Protein AF-A0A964B7C8-F1 (afdb_monomer_lite)

Sequence (132 aa):
MNDRGYSPARTQGLTTYWWHPAGACVRVVTAQGRYKTVQSTAATDCGKSASTSAAPAAAPAATVSRATPTLDEQVCLQAVTAKTNNPDVVLLTGTETSQANTAVYVGVGPQHAKWRCLVSKGRVAEVMSMAN

pLDDT: mean 73.79, std 14.77, range [31.39, 88.56]

Secondary structure (DSSP, 8-state):
----SPEEEEEETTEEEEEETTTEEEEEEEETTEEEEEEEE-GGGGT-------------------SS--HHHHHHHHHHHHHHT-S-EEEEEEEEE-SS-EEEEEEETTTTEEEEEEEETTEEEEEEE---

Structure (mmCIF, N/CA/C/O backbone):
data_AF-A0A964B7C8-F1
#
_entry.id   AF-A0A964B7C8-F1
#
loop_
_atom_site.group_PDB
_atom_site.id
_atom_site.type_symbol
_atom_site.label_atom_id
_atom_site.label_alt_id
_atom_site.label_comp_id
_atom_site.label_asym_id
_atom_site.label_entity_id
_atom_site.label_seq_id
_atom_site.pdbx_PDB_ins_code
_atom_site.Cartn_x
_atom_site.Cartn_y
_atom_site.Cartn_z
_atom_site.occupancy
_atom_site.B_iso_or_equiv
_atom_site.auth_seq_id
_atom_site.auth_comp_id
_atom_site.auth_asym_id
_atom_site.auth_atom_id
_atom_site.pdbx_PDB_model_num
ATOM 1 N N . MET A 1 1 ? -12.400 24.626 -14.223 1.00 44.28 1 MET A N 1
ATOM 2 C CA . MET A 1 1 ? -12.965 23.326 -13.801 1.00 44.28 1 MET A CA 1
ATOM 3 C C . MET A 1 1 ? -11.846 22.313 -13.942 1.00 44.28 1 MET A C 1
ATOM 5 O O . MET A 1 1 ? -11.394 22.108 -15.056 1.00 44.28 1 MET A O 1
ATOM 9 N N . ASN A 1 2 ? -11.279 21.822 -12.837 1.00 45.22 2 ASN A N 1
ATOM 10 C CA . ASN A 1 2 ? -10.066 21.004 -12.903 1.00 45.22 2 ASN A CA 1
ATOM 11 C C . ASN A 1 2 ? -10.390 19.622 -13.471 1.00 45.22 2 ASN A C 1
ATOM 13 O O . ASN A 1 2 ? -10.997 18.799 -12.785 1.00 45.22 2 ASN A O 1
ATOM 17 N N . ASP A 1 3 ? -9.936 19.396 -14.699 1.00 48.69 3 ASP A N 1
ATOM 18 C CA . ASP A 1 3 ? -9.799 18.100 -15.350 1.00 48.69 3 ASP A CA 1
ATOM 19 C C . ASP A 1 3 ? -8.897 17.207 -14.488 1.00 48.69 3 ASP A C 1
ATOM 21 O O . ASP A 1 3 ? -7.683 17.138 -14.653 1.00 48.69 3 ASP A O 1
ATOM 25 N N . ARG A 1 4 ? -9.477 16.526 -13.495 1.00 65.00 4 ARG A N 1
ATOM 26 C CA . ARG A 1 4 ? -8.761 15.522 -12.693 1.00 65.00 4 ARG A CA 1
ATOM 27 C C . ARG A 1 4 ? -8.496 14.235 -13.492 1.00 65.00 4 ARG A C 1
ATOM 29 O O . ARG A 1 4 ? -8.253 13.201 -12.886 1.00 65.00 4 ARG A O 1
ATOM 36 N N . GLY A 1 5 ? -8.612 14.276 -14.824 1.00 77.12 5 GLY A N 1
ATOM 37 C CA . GLY A 1 5 ? -8.456 13.128 -15.719 1.00 77.12 5 GLY A CA 1
ATOM 38 C C . GLY A 1 5 ? -9.566 12.079 -15.601 1.00 77.12 5 GLY A C 1
ATOM 39 O O . GLY A 1 5 ? -9.451 11.003 -16.179 1.00 77.12 5 GLY A O 1
ATOM 40 N N . TYR A 1 6 ? -10.628 12.354 -14.840 1.00 78.50 6 TYR A N 1
ATOM 41 C CA . TYR A 1 6 ? -11.765 11.450 -14.691 1.00 78.50 6 TYR A CA 1
ATOM 42 C C . TYR A 1 6 ? -12.816 11.754 -15.756 1.00 78.50 6 TYR A C 1
ATOM 44 O O . TYR A 1 6 ? -13.402 12.833 -15.779 1.00 78.50 6 TYR A O 1
ATOM 52 N N . SER A 1 7 ? -13.082 10.766 -16.603 1.00 83.62 7 SER A N 1
ATOM 53 C CA . SER A 1 7 ? -14.142 10.792 -17.610 1.00 83.62 7 SER A C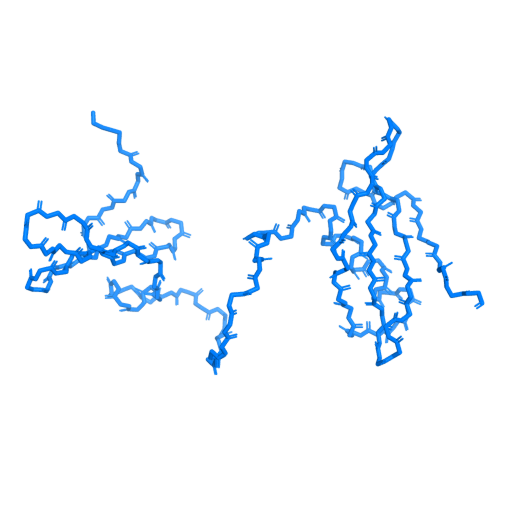A 1
ATOM 54 C C . SER A 1 7 ? -15.376 10.030 -17.107 1.00 83.62 7 SER A C 1
ATOM 56 O O . SER A 1 7 ? -15.226 9.034 -16.393 1.00 83.62 7 SER A O 1
ATOM 58 N N . PRO A 1 8 ? -16.604 10.470 -17.425 1.00 83.06 8 PRO A N 1
ATOM 59 C CA . PRO A 1 8 ? -17.805 9.734 -17.048 1.00 83.06 8 PRO A CA 1
ATOM 60 C C . PRO A 1 8 ? -17.839 8.393 -17.792 1.00 83.06 8 PRO A C 1
ATOM 62 O O . PRO A 1 8 ? -17.787 8.352 -19.018 1.00 83.06 8 PRO A O 1
ATOM 65 N N . ALA A 1 9 ? -17.907 7.291 -17.044 1.00 86.44 9 ALA A N 1
ATOM 66 C CA . ALA A 1 9 ? -17.915 5.940 -17.601 1.00 86.44 9 ALA A CA 1
ATOM 67 C C . ALA A 1 9 ? -19.342 5.424 -17.801 1.00 86.44 9 ALA A C 1
ATOM 69 O O . ALA A 1 9 ? -19.691 4.933 -18.871 1.00 86.44 9 ALA A O 1
ATOM 70 N N . ARG A 1 10 ? -20.172 5.539 -16.759 1.00 82.69 10 ARG A N 1
ATOM 71 C CA . ARG A 1 10 ? -21.593 5.174 -16.796 1.00 82.69 10 ARG A CA 1
ATOM 72 C C . ARG A 1 10 ? -22.361 5.839 -15.668 1.00 82.69 10 ARG A C 1
ATOM 74 O O . ARG A 1 10 ? -21.793 6.147 -14.625 1.00 82.69 10 ARG A O 1
ATOM 81 N N . THR A 1 11 ? -23.669 5.948 -15.835 1.00 84.62 11 THR A N 1
ATOM 82 C CA . THR A 1 11 ? -24.572 6.436 -14.790 1.00 84.62 11 THR A CA 1
ATOM 83 C C . THR A 1 11 ? -25.708 5.442 -14.615 1.00 84.62 11 THR A C 1
ATOM 85 O O . THR A 1 11 ? -26.269 4.954 -15.593 1.00 84.62 11 THR A O 1
ATOM 88 N N . GLN A 1 12 ? -26.035 5.115 -13.370 1.00 81.12 12 GLN A N 1
ATOM 89 C CA . GLN A 1 12 ? -27.144 4.242 -13.008 1.00 81.12 12 GLN A CA 1
ATOM 90 C C . GLN A 1 12 ? -27.974 4.884 -11.909 1.00 81.12 12 GLN A C 1
ATOM 92 O O . GLN A 1 12 ? -27.571 4.926 -10.743 1.00 81.12 12 GLN A O 1
ATOM 97 N N . GLY A 1 13 ? -29.148 5.381 -12.295 1.00 84.94 13 GLY A N 1
ATOM 98 C CA . GLY A 1 13 ? -30.020 6.134 -11.404 1.00 84.94 13 GLY A CA 1
ATOM 99 C C . GLY A 1 13 ? -29.265 7.303 -10.779 1.00 84.94 13 GLY A C 1
ATOM 100 O O . GLY A 1 13 ? -28.790 8.192 -11.477 1.00 84.94 13 GLY A O 1
ATOM 101 N N . LEU A 1 14 ? -29.116 7.261 -9.458 1.00 82.81 14 LEU A N 1
ATOM 102 C CA . LEU A 1 14 ? -28.427 8.283 -8.671 1.00 82.81 14 LEU A CA 1
ATOM 103 C C . LEU A 1 14 ? -26.906 8.070 -8.530 1.00 82.81 14 LEU A C 1
ATOM 105 O O . LEU A 1 14 ? -26.237 8.855 -7.852 1.00 82.81 14 LEU A O 1
ATOM 109 N N . THR A 1 15 ? -26.355 7.009 -9.122 1.00 84.88 15 THR A N 1
ATOM 110 C CA . THR A 1 15 ? -24.927 6.675 -9.040 1.00 84.88 15 THR A CA 1
ATOM 111 C C . THR A 1 15 ? -24.227 6.985 -10.355 1.00 84.88 15 THR A C 1
ATOM 113 O O . THR A 1 15 ? -24.560 6.401 -11.384 1.00 84.88 15 THR A O 1
ATOM 116 N N . THR A 1 16 ? -23.209 7.837 -10.318 1.00 88.44 16 THR A N 1
ATOM 117 C CA . THR A 1 16 ? -22.338 8.124 -11.463 1.00 88.44 16 THR A CA 1
ATOM 118 C C . THR A 1 16 ? -20.983 7.469 -11.252 1.00 88.44 16 THR A C 1
ATOM 120 O O . THR A 1 16 ? -20.347 7.651 -10.215 1.00 88.44 16 THR A O 1
ATOM 123 N N . TYR A 1 17 ? -20.527 6.718 -12.242 1.00 87.06 17 TYR A N 1
ATOM 124 C CA . TYR A 1 17 ? -19.226 6.072 -12.261 1.00 87.06 17 TYR A CA 1
ATOM 125 C C . TYR A 1 17 ? -18.275 6.869 -13.145 1.00 87.06 17 TYR A C 1
ATOM 127 O O . TYR A 1 17 ? -18.610 7.247 -14.270 1.00 87.06 17 TYR A O 1
ATOM 135 N N . TRP A 1 18 ? -17.073 7.084 -12.635 1.00 88.19 18 TRP A N 1
ATOM 136 C CA . TRP A 1 18 ? -16.031 7.880 -13.259 1.00 88.19 18 TRP A CA 1
ATOM 137 C C . TRP A 1 18 ? -14.788 7.026 -13.460 1.00 88.19 18 TRP A C 1
ATOM 139 O O . TRP A 1 18 ? -14.328 6.362 -12.531 1.00 88.19 18 TRP A O 1
ATOM 149 N N . TRP A 1 19 ? -14.242 7.064 -14.670 1.00 88.25 19 TRP A N 1
ATOM 150 C CA . TRP A 1 19 ? -13.052 6.328 -15.065 1.00 88.25 19 TRP A CA 1
ATOM 151 C C . TRP A 1 19 ? -11.861 7.256 -15.249 1.00 88.25 19 TRP A C 1
ATOM 153 O O . TRP A 1 19 ? -11.948 8.264 -15.952 1.00 88.25 19 TRP A O 1
ATOM 163 N N . HIS A 1 20 ? -10.732 6.860 -14.677 1.00 86.88 20 HIS A N 1
ATOM 164 C CA . HIS A 1 20 ? -9.444 7.499 -14.880 1.00 86.88 20 HIS A CA 1
ATOM 165 C C . HIS A 1 20 ?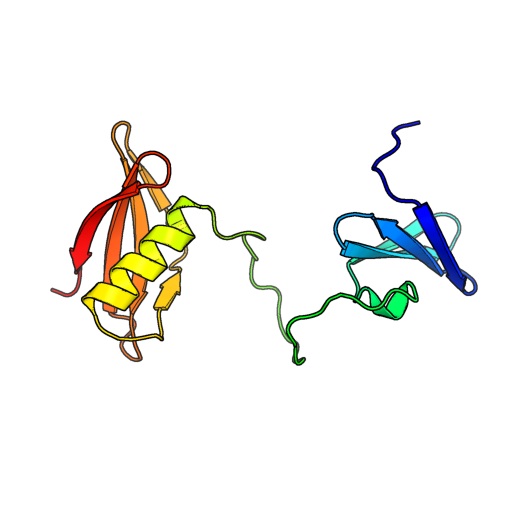 -8.541 6.620 -15.757 1.00 86.88 20 HIS A C 1
ATOM 167 O O . HIS A 1 20 ? -8.452 5.412 -15.517 1.00 86.88 20 HIS A O 1
ATOM 173 N N . PRO A 1 21 ? -7.789 7.195 -16.714 1.00 78.44 21 PRO A N 1
ATOM 174 C CA . PRO A 1 21 ? -6.915 6.437 -17.612 1.00 78.44 21 PRO A CA 1
ATOM 175 C C . PRO A 1 21 ? -5.801 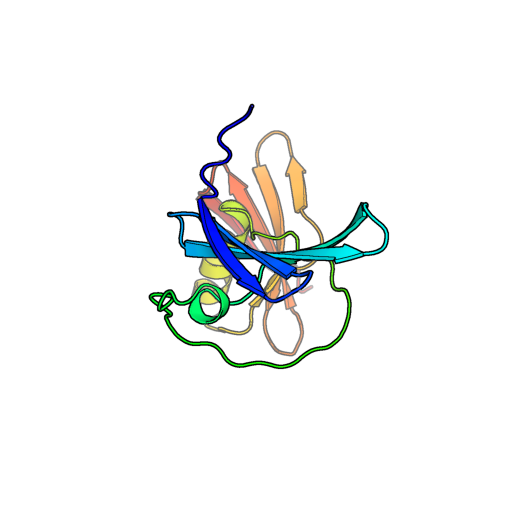5.665 -16.891 1.00 78.44 21 PRO A C 1
ATOM 177 O O . PRO A 1 21 ? -5.334 4.661 -17.412 1.00 78.44 21 PRO A O 1
ATOM 180 N N . ALA A 1 22 ? -5.420 6.070 -15.674 1.00 77.75 22 ALA A N 1
ATOM 181 C CA . ALA A 1 22 ? -4.466 5.328 -14.837 1.00 77.75 22 ALA A CA 1
ATOM 182 C C . ALA A 1 22 ? -5.016 4.005 -14.255 1.00 77.75 22 ALA A C 1
ATOM 184 O O . ALA A 1 22 ? -4.352 3.386 -13.430 1.00 77.75 22 ALA A O 1
ATOM 185 N N . GLY A 1 23 ? -6.224 3.578 -14.639 1.00 78.44 23 GLY A N 1
ATOM 186 C CA . GLY A 1 23 ? -6.799 2.306 -14.200 1.00 78.44 23 GLY A CA 1
ATOM 187 C C . GLY A 1 23 ? -7.716 2.400 -12.978 1.00 78.44 23 GLY A C 1
ATOM 188 O O . GLY A 1 23 ? -8.026 1.376 -12.376 1.00 78.44 23 GLY A O 1
ATOM 189 N N . ALA A 1 24 ? -8.150 3.605 -12.592 1.00 83.31 24 ALA A N 1
ATOM 190 C CA . ALA A 1 24 ? -8.986 3.812 -11.410 1.00 83.31 24 ALA A CA 1
ATOM 191 C C . ALA A 1 24 ? -10.456 4.037 -11.789 1.00 83.31 24 ALA A C 1
ATOM 193 O O . ALA A 1 24 ? -10.767 4.854 -12.657 1.00 83.31 24 ALA A O 1
ATOM 194 N N . CYS A 1 25 ? -11.366 3.349 -11.098 1.00 86.75 25 CYS A N 1
ATOM 195 C CA . CYS A 1 25 ? -12.808 3.555 -11.212 1.00 86.75 25 CYS A CA 1
ATOM 196 C C . CYS A 1 25 ? -13.354 4.097 -9.892 1.00 86.75 25 CYS A C 1
ATOM 198 O O . CYS A 1 25 ? -13.022 3.583 -8.827 1.00 86.75 25 CYS A O 1
ATOM 200 N N . VAL A 1 26 ? -14.199 5.124 -9.946 1.00 88.56 26 VAL A N 1
ATOM 201 C CA . VAL A 1 26 ? -14.818 5.743 -8.767 1.00 88.56 26 VAL A CA 1
ATOM 202 C C . VAL A 1 26 ? -16.326 5.786 -8.955 1.00 88.56 26 VAL A C 1
ATOM 204 O O . VAL A 1 26 ? -16.813 6.313 -9.951 1.00 88.56 26 VAL A O 1
ATOM 207 N N . ARG A 1 27 ? -17.079 5.275 -7.979 1.00 87.75 27 ARG A N 1
ATOM 208 C CA . ARG A 1 27 ? -18.536 5.410 -7.917 1.00 87.75 27 ARG A CA 1
ATOM 209 C C . ARG A 1 27 ? -18.918 6.580 -7.019 1.00 87.75 27 ARG A C 1
ATOM 211 O O . ARG A 1 27 ? -18.426 6.701 -5.896 1.00 87.75 27 ARG A O 1
ATOM 218 N N . VAL A 1 28 ? -19.820 7.419 -7.504 1.00 88.00 28 VAL A N 1
ATOM 219 C CA . VAL A 1 28 ? -20.325 8.603 -6.813 1.00 88.00 28 VAL A CA 1
ATOM 220 C C . VAL A 1 28 ? -21.836 8.478 -6.696 1.00 88.00 28 VAL A C 1
ATOM 222 O O . VAL A 1 28 ? -22.549 8.606 -7.684 1.00 88.00 28 VAL A O 1
ATOM 225 N N . VAL A 1 29 ? -22.333 8.221 -5.490 1.00 88.25 29 VAL A N 1
ATOM 226 C CA . VAL A 1 29 ? -23.770 8.167 -5.205 1.00 88.25 29 VAL A CA 1
ATOM 227 C C . VAL A 1 29 ? -24.235 9.549 -4.785 1.00 88.25 29 VAL A C 1
ATOM 229 O O . VAL A 1 29 ? -23.709 10.127 -3.830 1.00 88.25 29 VAL A O 1
ATOM 232 N N . THR A 1 30 ? -25.249 10.062 -5.465 1.00 83.69 30 THR A N 1
ATOM 233 C CA . THR A 1 30 ? -25.944 11.292 -5.089 1.00 83.69 30 THR A CA 1
ATOM 234 C C . THR A 1 30 ? -27.242 10.950 -4.365 1.00 83.69 30 THR A C 1
ATOM 236 O O . THR A 1 30 ? -27.948 10.019 -4.724 1.00 83.69 30 THR A O 1
ATOM 239 N N . ALA A 1 31 ? -27.565 11.648 -3.285 1.00 78.19 31 ALA A N 1
ATOM 240 C CA . ALA A 1 31 ? -28.849 11.509 -2.609 1.00 78.19 31 ALA A CA 1
ATOM 241 C C . ALA A 1 31 ? -29.264 12.872 -2.059 1.00 78.19 31 ALA A C 1
ATOM 243 O O . ALA A 1 31 ? -28.429 13.594 -1.521 1.00 78.19 31 ALA A O 1
ATOM 244 N N . GLN A 1 32 ? -30.542 13.231 -2.215 1.00 71.19 32 GLN A N 1
ATOM 245 C CA . GLN A 1 32 ? -31.090 14.520 -1.761 1.00 71.19 32 GLN A CA 1
ATOM 246 C C . GLN A 1 32 ? -30.282 15.740 -2.259 1.00 71.19 32 GLN A C 1
ATOM 248 O O . GLN A 1 32 ? -30.027 16.683 -1.517 1.00 71.19 32 GLN A O 1
ATOM 253 N N . GLY A 1 33 ? -29.813 15.699 -3.512 1.00 72.62 33 GLY A N 1
ATOM 254 C CA . GLY A 1 33 ? -29.030 16.789 -4.109 1.00 72.62 33 GLY A CA 1
ATOM 255 C C . GLY A 1 33 ? -27.583 16.916 -3.608 1.00 72.62 33 GLY A C 1
ATOM 256 O O . GLY A 1 33 ? -26.917 17.890 -3.948 1.00 72.62 33 GLY A O 1
ATOM 257 N N . ARG A 1 34 ? -27.064 15.955 -2.826 1.00 72.94 34 ARG A N 1
ATOM 258 C CA . ARG A 1 34 ? -25.680 15.963 -2.318 1.00 72.94 34 ARG A CA 1
ATOM 259 C C . ARG A 1 34 ? -24.954 14.647 -2.605 1.00 72.94 34 ARG A C 1
ATOM 261 O O . ARG A 1 34 ? -25.569 13.585 -2.676 1.00 72.94 34 ARG A O 1
ATOM 268 N N . TYR A 1 35 ? -23.629 14.706 -2.746 1.00 76.19 35 TYR A N 1
ATOM 269 C CA . TYR A 1 35 ? -22.781 13.514 -2.780 1.00 76.19 35 TYR A CA 1
ATOM 270 C C . TYR A 1 35 ? -22.882 12.777 -1.441 1.00 76.19 35 TYR A C 1
ATOM 272 O O . TYR A 1 35 ? -22.475 13.297 -0.405 1.00 76.19 35 TYR A O 1
ATOM 280 N N . LYS A 1 36 ? -23.453 11.574 -1.464 1.00 80.56 36 LYS A N 1
ATOM 281 C CA . LYS A 1 36 ? -23.606 10.706 -0.293 1.00 80.56 36 LYS A CA 1
ATOM 282 C C . LYS A 1 36 ? -22.389 9.804 -0.112 1.00 80.56 36 LYS A C 1
ATOM 284 O O . LYS A 1 36 ? -21.959 9.560 1.009 1.00 80.56 36 LYS A O 1
ATOM 289 N N . THR A 1 37 ? -21.840 9.281 -1.207 1.00 76.94 37 THR A N 1
ATOM 290 C CA . THR A 1 37 ? -20.712 8.342 -1.158 1.00 76.94 37 THR A CA 1
ATOM 291 C C . THR A 1 37 ? -19.841 8.504 -2.390 1.00 76.94 37 THR A C 1
ATOM 293 O O . THR A 1 37 ? -20.354 8.464 -3.503 1.00 76.94 37 THR A O 1
ATOM 296 N N . VAL A 1 38 ? -18.533 8.645 -2.187 1.00 84.88 38 VAL A N 1
ATOM 297 C CA . VAL A 1 38 ? -17.513 8.600 -3.240 1.00 84.88 38 VAL A CA 1
ATOM 298 C C . VAL A 1 38 ? -16.570 7.465 -2.875 1.00 84.88 38 VAL A C 1
ATOM 300 O O . VAL A 1 38 ? -15.945 7.514 -1.819 1.00 84.88 38 VAL A O 1
ATOM 303 N N . GLN A 1 39 ? -16.511 6.420 -3.695 1.00 81.69 39 GLN A N 1
ATOM 304 C CA . GLN A 1 39 ? -15.701 5.241 -3.395 1.00 81.69 39 GLN A CA 1
ATOM 305 C C . GLN A 1 39 ? -15.013 4.711 -4.652 1.00 81.69 39 GLN A C 1
ATOM 307 O O . GLN A 1 39 ? -15.661 4.532 -5.683 1.00 81.69 39 GLN A O 1
ATOM 312 N N . SER A 1 40 ? -13.718 4.413 -4.548 1.00 80.81 40 SER A N 1
ATOM 313 C CA . SER A 1 40 ? -12.983 3.677 -5.579 1.00 80.81 40 SER A CA 1
ATOM 314 C C . SER A 1 40 ? -13.484 2.232 -5.650 1.00 80.81 40 SER A C 1
ATOM 316 O O . SER A 1 40 ? -13.619 1.568 -4.623 1.00 80.81 40 SER A O 1
ATOM 318 N N . THR A 1 41 ? -13.793 1.754 -6.847 1.00 82.69 41 THR A N 1
ATOM 319 C CA . THR A 1 41 ? -14.361 0.427 -7.110 1.00 82.69 41 THR A CA 1
ATOM 320 C C . THR A 1 41 ? -13.549 -0.287 -8.190 1.00 82.69 41 THR A C 1
ATOM 322 O O . THR A 1 41 ? -12.604 0.285 -8.741 1.00 82.69 41 THR A O 1
ATOM 325 N N . ALA A 1 42 ? -13.872 -1.546 -8.481 1.00 79.31 42 ALA A N 1
ATOM 326 C CA . ALA A 1 42 ? -13.167 -2.296 -9.511 1.00 79.31 42 ALA A CA 1
ATOM 327 C C . ALA A 1 42 ? -13.353 -1.634 -10.887 1.00 79.31 42 ALA A C 1
ATOM 329 O O . ALA A 1 42 ? -14.408 -1.082 -11.193 1.00 79.31 42 ALA A O 1
ATOM 330 N N . ALA A 1 43 ? -12.343 -1.704 -11.759 1.00 81.44 43 ALA A N 1
ATOM 331 C CA . ALA A 1 43 ? -12.463 -1.152 -13.113 1.00 81.44 43 ALA A CA 1
ATOM 332 C C . ALA A 1 43 ? -13.630 -1.764 -13.903 1.00 81.44 43 ALA A C 1
ATOM 334 O O . ALA A 1 43 ? -14.247 -1.086 -14.730 1.00 81.44 43 ALA A O 1
ATOM 335 N N . THR A 1 44 ? -13.960 -3.023 -13.598 1.00 78.88 44 THR A N 1
ATOM 336 C CA . THR A 1 44 ? -15.077 -3.758 -14.194 1.00 78.88 44 THR A CA 1
ATOM 337 C C . THR A 1 44 ? -16.416 -3.072 -13.939 1.00 78.88 44 THR A C 1
ATOM 339 O O . THR A 1 44 ? -17.276 -3.093 -14.818 1.00 78.88 44 THR A O 1
ATOM 342 N N . ASP A 1 45 ? -16.583 -2.372 -12.812 1.00 81.81 45 ASP A N 1
ATOM 343 C CA . ASP A 1 45 ? -17.785 -1.577 -12.543 1.00 81.81 45 ASP A CA 1
ATOM 344 C C . ASP A 1 45 ? -17.931 -0.416 -13.532 1.00 81.81 45 ASP A C 1
ATOM 346 O O . ASP A 1 45 ? -19.041 -0.117 -13.967 1.00 81.81 45 ASP A O 1
ATOM 350 N N . CYS A 1 46 ? -16.819 0.190 -13.958 1.00 84.81 46 CYS A N 1
ATOM 351 C CA . CYS A 1 46 ? -16.779 1.198 -15.020 1.00 84.81 46 CYS A CA 1
ATOM 352 C C . CYS A 1 46 ? -16.875 0.588 -16.435 1.00 84.81 46 CYS A C 1
ATOM 354 O O . CYS A 1 46 ? -16.726 1.311 -17.419 1.00 84.81 46 CYS A O 1
ATOM 356 N N . GLY A 1 47 ? -17.104 -0.725 -16.570 1.00 77.12 47 GLY A N 1
ATOM 357 C CA . GLY A 1 47 ? -17.137 -1.414 -17.865 1.00 77.12 47 GLY A CA 1
ATOM 358 C C . GLY A 1 47 ? -15.767 -1.502 -18.540 1.00 77.12 47 GLY A C 1
ATOM 359 O O . GLY A 1 47 ? -15.682 -1.742 -19.743 1.00 77.12 47 GLY A O 1
ATOM 360 N N . LYS A 1 48 ? -14.687 -1.281 -17.784 1.00 75.69 48 LYS A N 1
ATOM 361 C CA . LYS A 1 48 ? -13.319 -1.473 -18.250 1.00 75.69 48 LYS A CA 1
ATOM 362 C C . LYS A 1 48 ? -12.802 -2.769 -17.658 1.00 75.69 48 LYS A C 1
ATOM 364 O O . LYS A 1 48 ? -12.865 -2.974 -16.451 1.00 75.69 48 LYS A O 1
ATOM 369 N N . SER A 1 49 ? -12.264 -3.646 -18.495 1.00 60.00 49 SER A N 1
ATOM 370 C CA . SER A 1 49 ? -11.393 -4.697 -17.988 1.00 60.00 49 SER A CA 1
ATOM 371 C C . SER A 1 49 ? -10.249 -3.975 -17.288 1.00 60.00 49 SER A C 1
ATOM 373 O O . SER A 1 49 ? -9.445 -3.321 -17.951 1.00 60.00 49 SER A O 1
ATOM 375 N N . ALA A 1 50 ? -10.199 -4.019 -15.951 1.00 53.41 50 ALA A N 1
ATOM 376 C CA . ALA A 1 50 ? -8.917 -3.789 -15.309 1.00 53.41 50 ALA A CA 1
ATOM 377 C C . ALA A 1 50 ? -8.005 -4.813 -15.969 1.00 53.41 50 ALA A C 1
ATOM 379 O O . ALA A 1 50 ? -8.342 -5.999 -16.032 1.00 53.41 50 ALA A O 1
ATOM 380 N N . SER A 1 51 ? -6.899 -4.353 -16.534 1.00 41.97 51 SER A N 1
ATOM 381 C CA . SER A 1 51 ? -5.776 -5.229 -16.812 1.00 41.97 51 SER A CA 1
ATOM 382 C C . SER A 1 51 ? -5.287 -5.707 -15.442 1.00 41.97 51 SER A C 1
ATOM 384 O O . SER A 1 51 ? -4.388 -5.128 -14.845 1.00 41.97 51 SER A O 1
ATOM 386 N N . THR A 1 52 ? -6.019 -6.662 -14.873 1.00 43.00 52 THR A N 1
ATOM 387 C CA . THR A 1 52 ? -5.875 -7.165 -13.516 1.00 43.00 52 THR A CA 1
ATOM 388 C C . THR A 1 52 ? -4.907 -8.327 -13.588 1.00 43.00 52 THR A C 1
ATOM 390 O O . THR A 1 52 ? -5.250 -9.383 -14.116 1.00 43.00 52 THR A O 1
ATOM 393 N N . SER A 1 53 ? -3.733 -8.171 -12.989 1.00 41.41 53 SER A N 1
ATOM 394 C CA . SER A 1 53 ? -3.175 -9.297 -12.245 1.00 41.41 53 SER A CA 1
ATOM 395 C C . SER A 1 53 ? -4.009 -9.440 -10.964 1.00 41.41 53 SER A C 1
ATOM 397 O O . SER A 1 53 ? -4.232 -8.461 -10.256 1.00 41.41 53 SER A O 1
ATOM 399 N N . ALA A 1 54 ? -4.569 -10.640 -10.797 1.00 41.84 54 ALA A N 1
ATOM 400 C CA . ALA A 1 54 ? -5.773 -11.044 -10.061 1.00 41.84 54 ALA A CA 1
ATOM 401 C C . ALA A 1 54 ? -5.952 -10.595 -8.589 1.00 41.84 54 ALA A C 1
ATOM 403 O O . ALA A 1 54 ? -4.997 -10.442 -7.836 1.00 41.84 54 ALA A O 1
ATOM 404 N N . ALA A 1 55 ? -7.226 -10.494 -8.182 1.00 51.09 55 ALA A N 1
ATOM 405 C CA . ALA A 1 55 ? -7.710 -10.449 -6.791 1.00 51.09 55 ALA A CA 1
ATOM 406 C C . ALA A 1 55 ? -7.961 -11.879 -6.235 1.00 51.09 55 ALA A C 1
ATOM 408 O O . ALA A 1 55 ? -7.904 -12.833 -7.016 1.00 51.09 55 ALA A O 1
ATOM 409 N N . PRO A 1 56 ? -8.311 -12.063 -4.939 1.00 51.16 56 PRO A N 1
ATOM 410 C CA . PRO A 1 56 ? -9.738 -12.002 -4.582 1.00 51.16 56 PRO A CA 1
ATOM 411 C C . PRO A 1 56 ? -10.074 -11.380 -3.204 1.00 51.16 56 PRO A C 1
ATOM 413 O O . PRO A 1 56 ? -9.218 -10.955 -2.436 1.00 51.16 56 PRO A O 1
ATOM 416 N N . ALA A 1 57 ? -11.384 -11.280 -2.961 1.00 47.81 57 ALA A N 1
ATOM 417 C CA . ALA A 1 57 ? -12.088 -10.530 -1.926 1.00 47.81 57 ALA A CA 1
ATOM 418 C C . ALA A 1 57 ? -12.092 -11.145 -0.510 1.00 47.81 57 ALA A C 1
ATOM 420 O O . ALA A 1 57 ? -12.281 -12.348 -0.365 1.00 47.81 57 ALA A O 1
ATOM 421 N N . ALA A 1 58 ? -12.052 -10.278 0.512 1.00 36.12 58 ALA A N 1
ATOM 422 C CA . ALA A 1 58 ? -12.731 -10.411 1.810 1.00 36.12 58 ALA A CA 1
ATOM 423 C C . ALA A 1 58 ? -12.655 -9.062 2.563 1.00 36.12 58 ALA A C 1
ATOM 425 O O . ALA A 1 58 ? -11.591 -8.457 2.637 1.00 36.12 58 ALA A O 1
ATOM 426 N N . ALA A 1 59 ? -13.767 -8.569 3.115 1.00 46.59 59 ALA A N 1
ATOM 427 C CA . ALA A 1 59 ? -13.754 -7.524 4.152 1.00 46.59 59 ALA A CA 1
ATOM 428 C C . ALA A 1 59 ? -13.649 -8.224 5.528 1.00 46.59 59 ALA A C 1
ATOM 430 O O . ALA A 1 59 ? -14.192 -9.326 5.641 1.00 46.59 59 ALA A O 1
ATOM 431 N N . PRO A 1 60 ? -13.005 -7.647 6.568 1.00 46.88 60 PRO A N 1
ATOM 432 C CA . PRO A 1 60 ? -13.529 -6.440 7.218 1.00 46.88 60 PRO A CA 1
ATOM 433 C C . PRO A 1 60 ? -12.468 -5.439 7.743 1.00 46.88 60 PRO A C 1
ATOM 435 O O . PRO A 1 60 ? -11.269 -5.677 7.704 1.00 46.88 60 PRO A O 1
ATOM 438 N N . ALA A 1 61 ? -12.987 -4.344 8.312 1.00 35.62 61 ALA A N 1
ATOM 439 C CA . ALA A 1 61 ? -12.351 -3.393 9.229 1.00 35.62 61 ALA A CA 1
ATOM 440 C C . ALA A 1 61 ? -11.390 -2.337 8.649 1.00 35.62 61 ALA A C 1
ATOM 442 O O . ALA A 1 61 ? -10.441 -2.607 7.918 1.00 35.62 61 ALA A O 1
ATOM 443 N N . ALA A 1 62 ? -11.649 -1.092 9.060 1.00 48.16 62 ALA A N 1
ATOM 444 C CA . ALA A 1 62 ? -10.753 0.039 8.922 1.00 48.16 62 ALA A CA 1
ATOM 445 C C . ALA A 1 62 ? -9.384 -0.309 9.516 1.00 48.16 62 ALA A C 1
ATOM 447 O O . ALA A 1 62 ? -9.178 -0.250 10.724 1.00 48.16 62 ALA A O 1
ATOM 448 N N . THR A 1 63 ? -8.445 -0.647 8.649 1.00 31.39 63 THR A N 1
ATOM 449 C CA . THR A 1 63 ? -7.028 -0.541 8.959 1.00 31.39 63 THR A CA 1
ATOM 450 C C . THR A 1 63 ? -6.567 0.664 8.176 1.00 31.39 63 THR A C 1
ATOM 452 O O . THR A 1 63 ? -6.892 0.785 6.996 1.00 31.39 63 THR A O 1
ATOM 455 N N . VAL A 1 64 ? -5.896 1.598 8.839 1.00 43.34 64 VAL A N 1
ATOM 456 C CA . VAL A 1 64 ? -5.263 2.747 8.200 1.00 43.34 64 VAL A CA 1
ATOM 457 C C . VAL A 1 64 ? -4.332 2.209 7.117 1.00 43.34 64 VAL A C 1
ATOM 459 O O . VAL A 1 64 ? -3.178 1.884 7.377 1.00 43.34 64 VAL A O 1
ATOM 462 N N . SER A 1 65 ? -4.830 2.079 5.889 1.00 38.62 65 SER A N 1
ATOM 463 C CA . SER A 1 65 ? -3.967 1.955 4.738 1.00 38.62 65 SER A CA 1
ATOM 464 C C . SER A 1 65 ? -3.264 3.302 4.669 1.00 38.62 65 SER A C 1
ATOM 466 O O . SER A 1 65 ? -3.836 4.285 4.197 1.00 38.62 65 SER A O 1
ATOM 468 N N . ARG A 1 66 ? -2.006 3.369 5.125 1.00 46.28 66 ARG A N 1
ATOM 469 C CA . ARG A 1 66 ? -1.029 4.165 4.379 1.00 46.28 66 ARG A CA 1
ATOM 470 C C . ARG A 1 66 ? -1.173 3.656 2.948 1.00 46.28 66 ARG A C 1
ATOM 472 O O . ARG A 1 66 ? -0.726 2.560 2.635 1.00 46.28 66 ARG A O 1
ATOM 479 N N . ALA A 1 67 ? -1.967 4.362 2.144 1.00 46.91 67 ALA A N 1
ATOM 480 C CA . ALA A 1 67 ? -2.567 3.836 0.916 1.00 46.91 67 ALA A CA 1
ATOM 481 C C . ALA A 1 67 ? -1.548 3.597 -0.207 1.00 46.91 67 ALA A C 1
ATOM 483 O O . ALA A 1 67 ? -1.911 3.335 -1.350 1.00 46.91 67 ALA A O 1
ATOM 484 N N . THR A 1 68 ? -0.260 3.669 0.102 1.00 49.88 68 THR A N 1
ATOM 485 C CA . THR A 1 68 ? 0.822 3.171 -0.729 1.00 49.88 68 THR A CA 1
ATOM 486 C C . THR A 1 68 ? 2.009 2.959 0.208 1.00 49.88 68 THR A C 1
ATOM 488 O O . THR A 1 68 ? 2.385 3.931 0.872 1.00 49.88 68 THR A O 1
ATOM 491 N N . PRO A 1 69 ? 2.586 1.745 0.321 1.00 61.19 69 PRO A N 1
ATOM 492 C CA . PRO A 1 69 ? 3.894 1.626 0.940 1.00 61.19 69 PRO A CA 1
ATOM 493 C C . PRO A 1 69 ? 4.837 2.545 0.165 1.00 61.19 69 PRO A C 1
ATOM 495 O O . PRO A 1 69 ? 4.824 2.554 -1.072 1.00 61.19 69 PRO A O 1
ATOM 498 N N . THR A 1 70 ? 5.581 3.389 0.869 1.00 71.62 70 THR A N 1
ATOM 499 C CA . THR A 1 70 ? 6.540 4.268 0.199 1.00 71.62 70 THR A CA 1
ATOM 500 C C . THR A 1 70 ? 7.596 3.411 -0.496 1.00 71.62 70 THR A C 1
ATOM 502 O O . THR A 1 70 ? 7.807 2.251 -0.133 1.00 71.62 70 THR A O 1
ATOM 505 N N . LEU A 1 71 ? 8.280 3.974 -1.497 1.00 75.56 71 LEU A N 1
ATOM 506 C CA . LEU A 1 71 ? 9.383 3.277 -2.166 1.00 75.56 71 LEU A CA 1
ATOM 507 C C . LEU A 1 71 ? 10.366 2.694 -1.135 1.00 75.56 71 LEU A C 1
ATOM 509 O O . LEU A 1 71 ? 10.777 1.546 -1.264 1.00 75.56 71 LEU A O 1
ATOM 513 N N . ASP A 1 72 ? 10.652 3.459 -0.077 1.00 74.50 72 ASP A N 1
ATOM 514 C CA . ASP A 1 72 ? 11.538 3.069 1.020 1.00 74.50 72 ASP A CA 1
ATOM 515 C C . ASP A 1 72 ? 11.023 1.864 1.824 1.00 74.50 72 ASP A C 1
ATOM 517 O O . ASP A 1 72 ? 11.790 0.967 2.180 1.00 74.50 72 ASP A O 1
ATOM 521 N N . GLU A 1 73 ? 9.719 1.810 2.097 1.00 79.50 73 GLU A N 1
ATOM 522 C CA . GLU A 1 73 ? 9.099 0.676 2.785 1.00 79.50 73 GLU A CA 1
ATOM 523 C C . GLU A 1 73 ? 9.168 -0.586 1.911 1.00 79.50 73 GLU A C 1
ATOM 525 O O . GLU A 1 73 ? 9.527 -1.655 2.402 1.00 79.50 73 GLU A O 1
ATOM 530 N N . GLN A 1 74 ? 8.925 -0.465 0.602 1.00 80.62 74 GLN A N 1
ATOM 531 C CA . GLN A 1 74 ? 8.975 -1.596 -0.332 1.00 80.62 74 GLN A CA 1
ATOM 532 C C . GLN A 1 74 ? 10.383 -2.192 -0.467 1.00 80.62 74 GLN A C 1
ATOM 534 O O . GLN A 1 74 ? 10.536 -3.412 -0.363 1.00 80.62 74 GLN A O 1
ATOM 539 N N . VAL A 1 75 ? 11.421 -1.363 -0.650 1.00 83.06 75 VAL A N 1
ATOM 540 C CA . VAL A 1 75 ? 12.801 -1.879 -0.729 1.00 83.06 75 VAL A CA 1
ATOM 541 C C . VAL A 1 75 ? 13.280 -2.464 0.598 1.00 83.06 75 VAL A C 1
ATOM 543 O O . VAL A 1 75 ? 14.038 -3.434 0.586 1.00 83.06 75 VAL A O 1
ATOM 546 N N . CYS A 1 76 ? 12.817 -1.946 1.741 1.00 83.56 76 CYS A N 1
ATOM 547 C CA . CYS A 1 76 ? 13.111 -2.554 3.040 1.00 83.56 76 CYS A CA 1
ATOM 548 C C . CYS A 1 76 ? 12.490 -3.951 3.166 1.00 83.56 76 CYS A C 1
ATOM 550 O O . CYS A 1 76 ? 13.200 -4.904 3.493 1.00 83.56 76 CYS A O 1
ATOM 552 N N . LEU A 1 77 ? 11.195 -4.096 2.858 1.00 83.50 77 LEU A N 1
ATOM 553 C CA . LEU A 1 77 ? 10.510 -5.392 2.896 1.00 83.50 77 LEU A CA 1
ATOM 554 C C . LEU A 1 77 ? 11.226 -6.415 2.005 1.00 83.50 77 LEU A C 1
ATOM 556 O O . LEU A 1 77 ? 11.475 -7.543 2.433 1.00 83.50 77 LEU A O 1
ATOM 560 N N . GLN A 1 78 ? 11.634 -6.007 0.801 1.00 82.69 78 GLN A N 1
ATOM 561 C CA . GLN A 1 78 ? 12.366 -6.867 -0.127 1.00 82.69 78 GLN A CA 1
ATOM 562 C C . GLN A 1 78 ? 13.751 -7.267 0.407 1.00 82.69 78 GLN A C 1
ATOM 564 O O . GLN A 1 78 ? 14.121 -8.439 0.330 1.00 82.69 78 GLN A O 1
ATOM 569 N N . ALA A 1 79 ? 14.511 -6.327 0.976 1.00 83.75 79 ALA A N 1
ATOM 570 C CA . ALA A 1 79 ? 15.835 -6.610 1.530 1.00 83.75 79 ALA A CA 1
ATOM 571 C C . ALA A 1 79 ? 15.769 -7.570 2.724 1.00 83.75 79 ALA A C 1
ATOM 573 O O . ALA A 1 79 ? 16.593 -8.476 2.844 1.00 83.75 79 ALA A O 1
ATOM 574 N N . VAL A 1 80 ? 14.764 -7.409 3.583 1.00 83.88 80 VAL A N 1
ATOM 575 C CA . VAL A 1 80 ? 14.550 -8.272 4.748 1.00 83.88 80 VAL A CA 1
ATOM 576 C C . VAL A 1 80 ? 14.051 -9.655 4.330 1.00 83.88 80 VAL A C 1
ATOM 578 O O . VAL A 1 80 ? 14.548 -10.655 4.847 1.00 83.88 80 VAL A O 1
ATOM 581 N N . THR A 1 81 ? 13.157 -9.731 3.341 1.00 83.19 81 THR A N 1
ATOM 582 C CA . THR A 1 81 ? 12.722 -10.997 2.723 1.00 83.19 81 THR A CA 1
ATOM 583 C C . THR A 1 81 ? 13.920 -11.764 2.165 1.00 83.19 81 THR A C 1
ATOM 585 O O . THR A 1 81 ? 14.101 -12.939 2.467 1.00 83.19 81 THR A O 1
ATOM 588 N N . ALA A 1 82 ? 14.793 -11.090 1.407 1.00 83.12 82 ALA A N 1
ATOM 589 C CA . ALA A 1 82 ? 15.996 -11.699 0.843 1.00 83.12 82 ALA A CA 1
ATOM 590 C C . ALA A 1 82 ? 16.995 -12.144 1.926 1.00 83.12 82 ALA A C 1
ATOM 592 O O . ALA A 1 82 ? 17.621 -13.192 1.797 1.00 83.12 82 ALA A O 1
ATOM 593 N N . LYS A 1 83 ? 17.135 -11.370 3.010 1.00 81.88 83 LYS A N 1
ATOM 594 C CA . LYS A 1 83 ? 18.041 -11.681 4.127 1.00 81.88 83 LYS A CA 1
ATOM 595 C C . LYS A 1 83 ? 17.564 -12.876 4.954 1.00 81.88 83 LYS A C 1
ATOM 597 O O . LYS A 1 83 ? 18.380 -13.677 5.395 1.00 81.88 83 LYS A O 1
ATOM 602 N N . THR A 1 84 ? 16.260 -12.961 5.201 1.00 81.06 84 THR A N 1
ATOM 603 C CA . THR A 1 84 ? 15.653 -13.966 6.087 1.00 81.06 84 THR A CA 1
ATOM 604 C C . THR A 1 84 ? 15.117 -15.178 5.337 1.00 81.06 84 THR A C 1
ATOM 606 O O . THR A 1 84 ? 14.763 -16.159 5.980 1.00 81.06 84 THR A O 1
ATOM 609 N N . ASN A 1 85 ? 15.054 -15.126 4.003 1.00 80.69 85 ASN A N 1
ATOM 610 C CA . ASN A 1 85 ? 14.421 -16.128 3.144 1.00 80.69 85 ASN A CA 1
ATOM 611 C C . ASN A 1 85 ? 12.973 -16.458 3.565 1.00 80.69 85 ASN A C 1
ATOM 613 O O . ASN A 1 85 ? 12.513 -17.588 3.421 1.00 80.69 85 ASN A O 1
ATOM 617 N N . ASN A 1 86 ? 12.265 -15.474 4.126 1.00 72.81 86 ASN A N 1
ATOM 618 C CA . ASN A 1 86 ? 10.890 -15.607 4.593 1.00 72.81 86 ASN A CA 1
ATOM 619 C C . ASN A 1 86 ? 9.998 -14.604 3.844 1.00 72.81 86 ASN A C 1
ATOM 621 O O . ASN A 1 86 ? 10.260 -13.406 3.934 1.00 72.81 86 ASN A O 1
ATOM 625 N N . PRO A 1 87 ? 8.954 -15.060 3.125 1.00 72.31 87 PRO A N 1
ATOM 626 C CA . PRO A 1 87 ? 8.047 -14.179 2.382 1.00 72.31 87 PRO A CA 1
ATOM 627 C C . PRO A 1 87 ? 7.010 -13.484 3.276 1.00 72.31 87 PRO A C 1
ATOM 629 O O . PRO A 1 87 ? 6.314 -12.578 2.825 1.00 72.31 87 PRO A O 1
ATOM 632 N N . ASP A 1 88 ? 6.893 -13.913 4.532 1.00 77.44 88 ASP A N 1
ATOM 633 C CA . ASP A 1 88 ? 5.983 -13.340 5.515 1.00 77.44 88 ASP A CA 1
ATOM 634 C C . ASP A 1 88 ? 6.651 -12.123 6.168 1.00 77.44 88 ASP A C 1
ATOM 636 O O . ASP A 1 88 ? 7.334 -12.232 7.186 1.00 77.44 88 ASP A O 1
ATOM 640 N N . VAL A 1 89 ? 6.558 -10.965 5.511 1.00 79.69 89 VAL A N 1
ATOM 641 C CA . VAL A 1 89 ? 7.085 -9.702 6.037 1.00 79.69 89 VAL A CA 1
ATOM 642 C C . VAL A 1 89 ? 5.965 -8.677 6.095 1.00 79.69 89 VAL A C 1
ATOM 644 O O . VAL A 1 89 ? 5.345 -8.342 5.087 1.00 79.69 89 VAL A O 1
ATOM 647 N N . VAL A 1 90 ? 5.722 -8.154 7.291 1.00 81.88 90 VAL A N 1
ATOM 648 C CA . VAL A 1 90 ? 4.686 -7.162 7.567 1.00 81.88 90 VAL A CA 1
ATOM 649 C C . VAL A 1 90 ? 5.323 -5.836 7.955 1.00 81.88 90 VAL A C 1
ATOM 651 O O . VAL A 1 90 ? 6.262 -5.781 8.746 1.00 81.88 90 VAL A O 1
ATOM 654 N N . LEU A 1 91 ? 4.818 -4.736 7.405 1.00 78.94 91 LEU A N 1
ATOM 655 C CA . LEU A 1 91 ? 5.254 -3.405 7.813 1.00 78.94 91 LEU A CA 1
ATOM 656 C C . LEU A 1 91 ? 4.733 -3.127 9.228 1.00 78.94 91 LEU A C 1
ATOM 658 O O . LEU A 1 91 ? 3.527 -3.195 9.469 1.00 78.94 91 LEU A O 1
ATOM 662 N N . LEU A 1 92 ? 5.626 -2.810 10.165 1.00 77.94 92 LEU A N 1
ATOM 663 C CA . LEU A 1 92 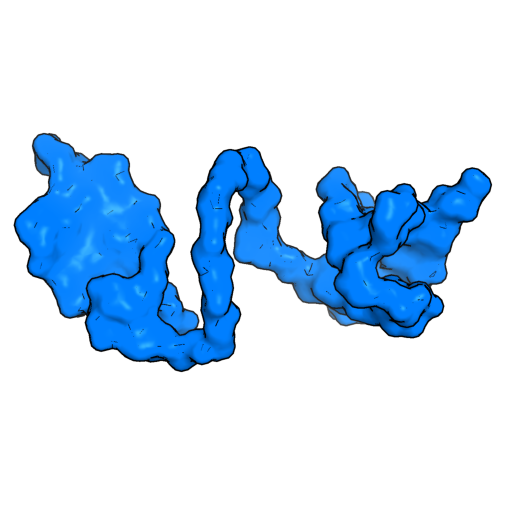? 5.212 -2.328 11.477 1.00 77.94 92 LEU A CA 1
ATOM 664 C C . LEU A 1 92 ? 4.954 -0.828 11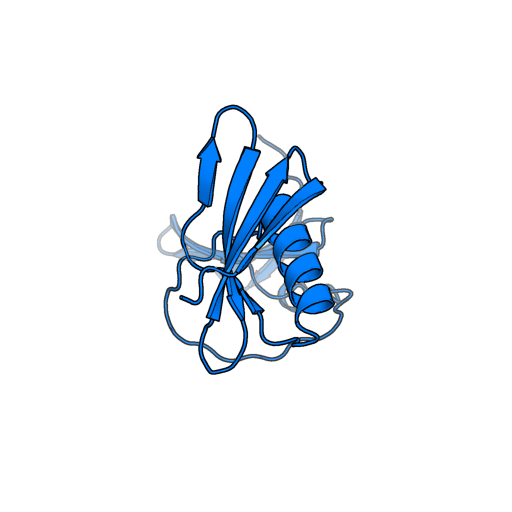.358 1.00 77.94 92 LEU A C 1
ATOM 666 O O . LEU A 1 92 ? 5.706 -0.103 10.711 1.00 77.94 92 LEU A O 1
ATOM 670 N N . THR A 1 93 ? 3.875 -0.349 11.971 1.00 62.34 93 THR A N 1
ATOM 671 C CA . THR A 1 93 ? 3.519 1.071 11.929 1.00 62.34 93 THR A CA 1
ATOM 672 C C . THR A 1 93 ? 4.537 1.881 12.733 1.00 62.34 93 THR A C 1
ATOM 674 O O . THR A 1 93 ? 4.389 2.079 13.935 1.00 62.34 93 THR A O 1
ATOM 677 N N . GLY A 1 94 ? 5.597 2.323 12.061 1.00 64.00 94 GLY A N 1
ATOM 678 C CA . GLY A 1 94 ? 6.677 3.116 12.627 1.00 64.00 94 GLY A CA 1
ATOM 679 C C . GLY A 1 94 ? 7.744 3.367 11.569 1.00 64.00 94 GLY A C 1
ATOM 680 O O . GLY A 1 94 ? 8.370 2.437 11.070 1.00 64.00 94 GLY A O 1
ATOM 681 N N . THR A 1 95 ? 7.947 4.630 11.211 1.00 71.12 95 THR A N 1
ATOM 682 C CA . THR A 1 95 ? 9.084 5.065 10.397 1.00 71.12 95 THR A CA 1
ATOM 683 C C . THR A 1 95 ? 9.733 6.229 11.120 1.00 71.12 95 THR A C 1
ATOM 685 O O . THR A 1 95 ? 9.077 7.249 11.327 1.00 71.12 95 THR A O 1
ATOM 688 N N . GLU A 1 96 ? 10.989 6.088 11.512 1.00 77.19 96 GLU A N 1
ATOM 689 C CA . GLU A 1 96 ? 11.750 7.150 12.161 1.00 77.19 96 GLU A CA 1
ATOM 690 C C . GLU A 1 96 ? 12.670 7.802 11.138 1.00 77.19 96 GLU A C 1
ATOM 692 O O . GLU A 1 96 ? 13.635 7.211 10.663 1.00 77.19 96 GLU A O 1
ATOM 697 N N . THR A 1 97 ? 12.377 9.041 10.771 1.00 70.75 97 THR A N 1
ATOM 698 C CA . THR A 1 97 ? 13.229 9.813 9.868 1.00 70.75 97 THR A CA 1
ATOM 699 C C . THR A 1 97 ? 14.337 10.489 10.668 1.00 70.75 97 THR A C 1
ATOM 701 O O . THR A 1 97 ? 14.069 11.405 11.443 1.00 70.75 97 THR A O 1
ATOM 704 N N . SER A 1 98 ? 15.581 10.063 10.473 1.00 66.94 98 SER A N 1
ATOM 705 C CA . SER A 1 98 ? 16.772 10.785 10.928 1.00 66.94 98 SER A CA 1
ATOM 706 C C . SER A 1 98 ? 17.348 11.625 9.786 1.00 66.94 98 SER A C 1
ATOM 708 O O . SER A 1 98 ? 17.144 11.313 8.616 1.00 66.94 98 SER A O 1
ATOM 710 N N . GLN A 1 99 ? 18.108 12.677 10.108 1.00 68.75 99 GLN A N 1
ATOM 711 C CA . GLN A 1 99 ? 18.668 13.617 9.116 1.00 68.75 99 GLN A CA 1
ATOM 712 C C . GLN A 1 99 ? 19.516 12.931 8.029 1.00 68.75 99 GLN A C 1
ATOM 714 O O . GLN A 1 99 ? 19.628 13.450 6.922 1.00 68.75 99 GLN A O 1
ATOM 719 N N . ALA A 1 100 ? 20.092 11.764 8.341 1.00 74.38 100 ALA A N 1
ATOM 720 C CA . ALA A 1 100 ? 20.877 10.965 7.406 1.00 74.38 100 ALA A CA 1
ATOM 721 C C . ALA A 1 100 ? 20.075 9.846 6.710 1.00 74.38 100 ALA A C 1
ATOM 723 O O . ALA A 1 100 ? 20.342 9.560 5.546 1.00 74.38 100 ALA A O 1
ATOM 724 N N . ASN A 1 101 ? 19.111 9.215 7.396 1.00 80.12 101 ASN A N 1
ATOM 725 C CA . ASN A 1 101 ? 18.437 7.989 6.945 1.00 80.12 101 ASN A CA 1
ATOM 726 C C . ASN A 1 101 ? 17.019 7.860 7.532 1.00 80.12 101 ASN A C 1
ATOM 728 O O . ASN A 1 101 ? 16.777 8.255 8.672 1.00 80.12 101 ASN A O 1
ATOM 732 N N . THR A 1 102 ? 16.113 7.209 6.805 1.00 82.56 102 THR A N 1
ATOM 733 C CA . THR A 1 102 ? 14.789 6.793 7.290 1.00 82.56 102 THR A CA 1
ATOM 734 C C . THR A 1 102 ? 14.861 5.366 7.825 1.00 82.56 102 THR A C 1
ATOM 736 O O . THR A 1 102 ? 15.123 4.434 7.070 1.00 82.56 102 THR A O 1
ATOM 739 N N . ALA A 1 103 ? 14.627 5.177 9.119 1.00 83.75 103 ALA A N 1
ATOM 740 C CA . ALA A 1 103 ? 14.484 3.866 9.732 1.00 83.75 103 ALA A CA 1
ATOM 741 C C . ALA A 1 103 ? 13.045 3.357 9.560 1.00 83.75 103 ALA A C 1
ATOM 743 O O . ALA A 1 103 ? 12.098 3.966 10.052 1.00 83.75 103 ALA A O 1
ATOM 744 N N . VAL A 1 104 ? 12.883 2.239 8.861 1.00 85.75 104 VAL A N 1
ATOM 745 C CA . VAL A 1 104 ? 11.612 1.536 8.665 1.00 85.75 104 VAL A CA 1
ATOM 746 C C . VAL A 1 104 ? 11.605 0.299 9.553 1.00 85.75 104 VAL A C 1
ATOM 748 O O . VAL A 1 104 ? 12.549 -0.495 9.521 1.00 85.75 104 VAL A O 1
ATOM 751 N N . TYR A 1 105 ? 10.540 0.131 10.333 1.00 86.19 105 TYR A N 1
ATOM 752 C CA . TYR A 1 105 ? 10.354 -1.035 11.188 1.00 86.19 105 TYR A CA 1
ATOM 753 C C . TYR A 1 105 ? 9.458 -2.062 10.493 1.00 86.19 105 TYR A C 1
ATOM 755 O O . TYR A 1 105 ? 8.363 -1.742 10.034 1.00 86.19 105 TYR A O 1
ATOM 763 N N . VAL A 1 106 ? 9.913 -3.311 10.421 1.00 86.94 106 VAL A N 1
ATOM 764 C CA . VAL A 1 106 ? 9.172 -4.422 9.803 1.00 86.94 106 VAL A CA 1
ATOM 765 C C . VAL A 1 106 ? 9.203 -5.649 10.710 1.00 86.94 106 VAL A C 1
ATOM 767 O O . VAL A 1 106 ? 10.126 -5.831 11.502 1.00 86.94 106 VAL A O 1
ATOM 770 N N . GLY A 1 107 ? 8.167 -6.471 10.634 1.00 85.75 107 GLY A N 1
ATOM 771 C CA . GLY A 1 107 ? 8.060 -7.758 11.307 1.00 85.75 107 GLY A CA 1
ATOM 772 C C . GLY A 1 107 ? 8.275 -8.878 10.299 1.00 85.75 107 GLY A C 1
ATOM 773 O O . GLY A 1 107 ? 7.731 -8.806 9.201 1.00 85.75 107 GLY A O 1
ATOM 774 N N . VAL A 1 108 ? 9.053 -9.897 10.658 1.00 86.94 108 VAL A N 1
ATOM 775 C CA . VAL A 1 108 ? 9.301 -11.066 9.800 1.00 86.94 108 VAL A CA 1
ATOM 776 C C . VAL A 1 108 ? 8.802 -12.339 10.463 1.00 86.94 108 VAL A C 1
ATOM 778 O O . VAL A 1 108 ? 9.166 -12.634 11.606 1.00 86.94 108 VAL A O 1
ATOM 781 N N . GLY A 1 109 ? 8.050 -13.126 9.704 1.00 78.38 109 GLY A N 1
ATOM 782 C CA . GLY A 1 109 ? 7.645 -14.477 10.041 1.00 78.38 109 GLY A CA 1
ATOM 783 C C . GLY A 1 109 ? 6.572 -14.555 11.130 1.00 78.38 109 GLY A C 1
ATOM 784 O O . GLY A 1 109 ? 6.131 -13.542 11.676 1.00 78.38 109 GLY A O 1
ATOM 785 N N . PRO A 1 110 ? 6.209 -15.786 11.532 1.00 72.94 110 PRO A N 1
ATOM 786 C CA . PRO A 1 110 ? 5.144 -16.037 12.505 1.00 72.94 110 PRO A CA 1
ATOM 787 C C . PRO A 1 110 ? 5.452 -15.497 13.909 1.00 72.94 110 PRO A C 1
ATOM 789 O O . PRO A 1 110 ? 4.544 -15.296 14.708 1.00 72.94 110 PRO A O 1
ATOM 792 N N . GLN A 1 111 ? 6.728 -15.250 14.223 1.00 73.19 111 GLN A N 1
ATOM 793 C CA . GLN A 1 111 ? 7.147 -14.638 15.487 1.00 73.19 111 GLN A CA 1
ATOM 794 C C . GLN A 1 111 ? 7.158 -13.104 15.436 1.00 73.19 111 GLN A C 1
ATOM 796 O O . GLN A 1 111 ? 7.468 -12.475 16.446 1.00 73.19 111 GLN A O 1
ATOM 801 N N . HIS A 1 112 ? 6.847 -12.499 14.282 1.00 74.06 112 HIS A N 1
ATOM 802 C CA . HIS A 1 112 ? 6.935 -11.057 14.059 1.00 74.06 112 HIS A CA 1
ATOM 803 C C . HIS A 1 112 ? 8.284 -10.504 14.542 1.00 74.06 112 HIS A C 1
ATOM 805 O O . HIS A 1 112 ? 8.339 -9.493 15.251 1.00 74.06 112 HIS A O 1
ATOM 811 N N . ALA A 1 113 ? 9.379 -11.189 14.188 1.00 85.25 113 ALA A N 1
ATOM 812 C CA . ALA A 1 113 ? 10.719 -10.767 14.571 1.00 85.25 113 ALA A CA 1
ATOM 813 C C . ALA A 1 113 ? 10.908 -9.324 14.102 1.00 85.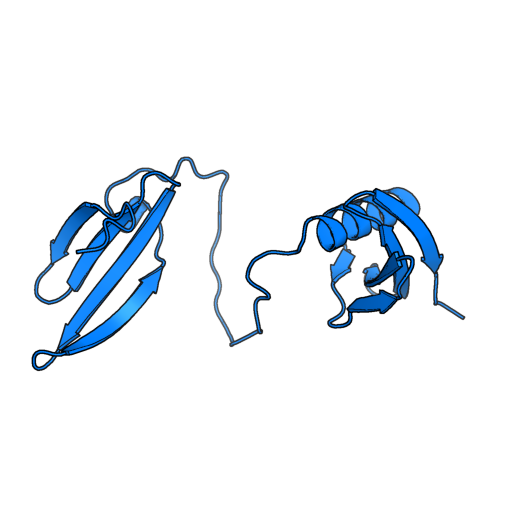25 113 ALA A C 1
ATOM 815 O O . ALA A 1 113 ? 10.675 -9.028 12.931 1.00 85.25 113 ALA A O 1
ATOM 816 N N . LYS A 1 114 ? 11.254 -8.413 15.014 1.00 85.25 114 LYS A N 1
ATOM 817 C CA . LYS A 1 114 ? 11.382 -6.993 14.683 1.00 85.25 114 LYS A CA 1
ATOM 818 C C . LYS A 1 114 ? 12.689 -6.764 13.941 1.00 85.25 114 LYS A C 1
ATOM 820 O O . LYS A 1 114 ? 13.761 -7.078 14.450 1.00 85.25 114 LYS A O 1
ATOM 825 N N . TRP A 1 115 ? 12.594 -6.168 12.765 1.00 87.69 115 TRP A N 1
ATOM 826 C CA . TRP A 1 115 ? 13.721 -5.746 11.949 1.00 87.69 115 TRP A CA 1
ATOM 827 C C . TRP A 1 115 ? 13.641 -4.247 11.702 1.00 87.69 115 TRP A C 1
ATOM 829 O O . TRP A 1 115 ? 12.560 -3.669 11.576 1.00 87.69 115 TRP A O 1
ATOM 839 N N . ARG A 1 116 ? 14.814 -3.627 11.619 1.00 87.12 116 ARG A N 1
ATOM 840 C CA . ARG A 1 116 ? 14.985 -2.219 11.287 1.00 87.12 116 ARG A CA 1
ATOM 841 C C . ARG A 1 116 ? 15.804 -2.111 10.010 1.00 87.12 116 ARG A C 1
ATOM 843 O O . ARG A 1 116 ? 16.957 -2.541 9.980 1.00 87.12 116 ARG A O 1
ATOM 850 N N . CYS A 1 117 ? 15.238 -1.492 8.983 1.00 87.81 117 CYS A N 1
ATOM 851 C CA . CYS A 1 117 ? 15.995 -1.074 7.807 1.00 87.81 117 CYS A CA 1
ATOM 852 C C . CYS A 1 117 ? 16.276 0.416 7.876 1.00 87.81 117 CYS A C 1
ATOM 854 O O . CYS A 1 117 ? 15.358 1.202 8.078 1.00 87.81 117 CYS A O 1
ATOM 856 N N . LEU A 1 118 ? 17.510 0.814 7.613 1.00 87.56 118 LEU A N 1
ATOM 857 C CA . LEU A 1 118 ? 17.859 2.189 7.298 1.00 87.56 118 LEU A CA 1
ATOM 858 C C . LEU A 1 118 ? 17.795 2.356 5.783 1.00 87.56 118 LEU A C 1
ATOM 860 O O . LEU A 1 118 ? 18.470 1.637 5.050 1.00 87.56 118 LEU A O 1
ATOM 864 N N . VAL A 1 119 ? 16.982 3.294 5.313 1.00 84.94 119 VAL A N 1
ATOM 865 C CA . VAL A 1 119 ? 16.788 3.585 3.892 1.00 84.94 119 VAL A CA 1
ATOM 866 C C . VAL A 1 119 ? 17.124 5.045 3.620 1.00 84.94 119 VAL A C 1
ATOM 868 O O . VAL A 1 119 ? 16.766 5.937 4.387 1.00 84.94 119 VAL A O 1
ATOM 871 N N . SER A 1 120 ? 17.819 5.296 2.516 1.00 80.25 120 SER A N 1
ATOM 872 C CA . SER A 1 120 ? 18.171 6.631 2.048 1.00 80.25 120 SER A CA 1
ATOM 873 C C . SER A 1 120 ? 17.781 6.767 0.580 1.00 80.25 120 SER A C 1
ATOM 875 O O . SER A 1 120 ? 18.351 6.101 -0.287 1.00 80.25 120 SER A O 1
ATOM 877 N N . LYS A 1 121 ? 16.787 7.617 0.291 1.00 72.94 121 LYS A N 1
ATOM 878 C CA . LYS A 1 121 ? 16.304 7.915 -1.073 1.00 72.94 121 LYS A CA 1
ATOM 879 C C . LYS A 1 121 ? 15.977 6.659 -1.909 1.00 72.94 121 LYS A C 1
ATOM 881 O O . LYS A 1 121 ? 16.403 6.560 -3.058 1.00 72.94 121 LYS A O 1
ATOM 886 N N . GLY A 1 122 ? 15.275 5.680 -1.346 1.00 74.62 122 GLY A N 1
ATOM 887 C CA . GLY A 1 122 ? 14.909 4.439 -2.038 1.00 74.62 122 GLY A CA 1
ATOM 888 C C . GLY A 1 122 ? 16.003 3.372 -2.080 1.00 74.62 122 GLY A C 1
ATOM 889 O O . GLY A 1 122 ? 15.837 2.370 -2.770 1.00 74.62 122 GLY A O 1
ATOM 890 N N . ARG A 1 123 ? 17.127 3.552 -1.372 1.00 79.81 123 ARG A N 1
ATOM 891 C CA . ARG A 1 123 ? 18.169 2.525 -1.227 1.00 79.81 123 ARG A CA 1
ATOM 892 C C . ARG A 1 123 ? 18.370 2.128 0.221 1.00 79.81 123 ARG A C 1
ATOM 894 O O . ARG A 1 123 ? 18.546 2.982 1.085 1.00 79.81 123 ARG A O 1
ATOM 901 N N . VAL A 1 124 ? 18.383 0.823 0.464 1.00 83.94 124 VAL A N 1
ATOM 902 C CA . VAL A 1 124 ? 18.688 0.261 1.779 1.00 83.94 124 VAL A CA 1
ATOM 903 C C . VAL A 1 124 ? 20.157 0.536 2.090 1.00 83.94 124 VAL A C 1
ATOM 905 O O . VAL A 1 124 ? 21.044 0.048 1.395 1.00 83.94 124 VAL A O 1
ATOM 908 N N . ALA A 1 125 ? 20.394 1.359 3.104 1.00 85.31 125 ALA A N 1
ATOM 909 C CA . ALA A 1 125 ? 21.716 1.647 3.635 1.00 85.31 125 ALA A CA 1
ATOM 910 C C . ALA A 1 125 ? 22.188 0.501 4.537 1.00 85.31 125 ALA A C 1
ATOM 912 O O . ALA A 1 125 ? 23.323 0.051 4.420 1.00 85.31 125 ALA A O 1
ATOM 913 N N . GLU A 1 126 ? 21.304 -0.001 5.403 1.00 83.12 126 GLU A N 1
ATOM 914 C CA . GLU A 1 126 ? 21.637 -1.063 6.352 1.00 83.12 126 GLU A CA 1
ATOM 915 C C . GLU A 1 126 ? 20.381 -1.808 6.823 1.00 83.12 126 GLU A C 1
ATOM 917 O O . GLU A 1 126 ? 19.304 -1.221 6.931 1.00 83.12 126 GLU A O 1
ATOM 922 N N . VAL A 1 127 ? 20.513 -3.105 7.116 1.00 83.38 127 VAL A N 1
ATOM 923 C CA . VAL A 1 127 ? 19.436 -3.949 7.657 1.00 83.38 127 VAL A CA 1
ATOM 924 C C . VAL A 1 127 ? 19.918 -4.577 8.956 1.00 83.38 127 VAL A C 1
ATOM 926 O O . VAL A 1 127 ? 20.884 -5.340 8.947 1.00 83.38 127 VAL A O 1
ATOM 929 N N . MET A 1 128 ? 19.230 -4.292 10.059 1.00 83.31 128 MET A N 1
ATOM 930 C CA . MET A 1 128 ? 19.560 -4.812 11.384 1.00 83.31 128 MET A CA 1
ATOM 931 C C . MET A 1 128 ? 18.368 -5.560 11.983 1.00 83.31 128 MET A C 1
ATOM 933 O O . MET A 1 128 ? 17.234 -5.079 11.945 1.00 83.31 128 MET A O 1
ATOM 937 N N . SER A 1 129 ? 18.630 -6.728 12.568 1.00 81.25 129 SER A N 1
ATOM 938 C CA . SER A 1 129 ? 17.653 -7.421 13.410 1.00 81.25 129 SER A CA 1
ATOM 939 C C . SER A 1 129 ? 17.595 -6.740 14.777 1.00 81.25 129 SER A C 1
ATOM 941 O O . SER A 1 129 ? 18.633 -6.402 15.341 1.00 81.25 129 SER A O 1
ATOM 943 N N . MET A 1 130 ? 16.390 -6.537 15.306 1.00 74.88 130 MET A N 1
ATOM 944 C CA . MET A 1 130 ? 16.150 -6.061 16.673 1.00 74.88 130 MET A CA 1
ATOM 945 C C . MET A 1 130 ? 15.646 -7.175 17.599 1.00 74.88 130 MET A C 1
ATOM 947 O O . MET A 1 130 ? 15.187 -6.885 18.703 1.00 74.88 130 MET A O 1
ATOM 951 N N . ALA A 1 131 ? 15.696 -8.436 17.159 1.00 65.31 131 ALA A N 1
ATOM 952 C CA . ALA A 1 131 ? 15.535 -9.571 18.058 1.00 65.31 131 ALA A CA 1
ATOM 953 C C . ALA A 1 131 ? 16.760 -9.622 18.986 1.00 65.31 131 ALA A C 1
ATOM 955 O O . ALA A 1 131 ? 17.874 -9.841 18.510 1.00 65.31 131 ALA A O 1
ATOM 956 N N . ASN A 1 132 ? 16.547 -9.353 20.273 1.00 48.31 132 ASN A N 1
ATOM 957 C CA . ASN A 1 132 ? 17.524 -9.508 21.350 1.00 48.31 132 ASN A CA 1
ATOM 958 C C . ASN A 1 132 ? 17.053 -10.649 22.251 1.00 48.31 132 ASN A C 1
ATOM 960 O O . ASN A 1 132 ? 15.828 -10.669 22.521 1.00 48.31 132 ASN A O 1
#

Foldseek 3Di:
DDPPQWDFLDDDVQWTWTDHPVQWIWIFGDDPNHTPDIDIDHVVVSVDPRPDPDDDDDDDDDDPPPVDQPLQNVVLLVVVCVVVVANAKAFDPDWDDDPAWIWTWIFTDPVRFIKIFTHDPNRTPDIDTPPD

Radius of gyration: 20.1 Å; chains: 1; bounding box: 53×40×40 Å